Protein AF-C5LV26-F1 (afdb_monomer_lite)

Secondary structure (DSSP, 8-state):
--PPPTT-------SS-TTS--GGGTGGGHHHHHHHHHTT-S-PEEEEEEE-TTS-EEEEEEEETTEE--EEEEETTEEEEEE---SSSS---HHHHHHHHHHHHS-SSEEEE--EEHHHHHHHHHTT--SSS-TTT-----

Organism: Perkinsus marinus (strain ATCC 50983 / TXsc) (NCBI:txid423536)

Structure (mmCIF, N/CA/C/O backbone):
data_AF-C5LV26-F1
#
_entry.id   AF-C5LV26-F1
#
loop_
_atom_site.group_PDB
_atom_site.id
_atom_site.type_symbol
_atom_site.label_atom_id
_atom_site.label_alt_id
_atom_site.label_comp_id
_atom_site.label_asym_id
_atom_site.label_entity_id
_atom_site.label_seq_id
_atom_site.pdbx_PDB_ins_code
_atom_site.Cartn_x
_atom_site.Cartn_y
_atom_site.Cartn_z
_atom_site.occupancy
_atom_site.B_iso_or_equiv
_atom_site.auth_seq_id
_atom_site.auth_comp_id
_atom_site.auth_asym_id
_atom_site.auth_atom_id
_atom_site.pdbx_PDB_model_num
ATOM 1 N N . MET A 1 1 ? -2.197 -12.966 -6.896 1.00 36.53 1 MET A N 1
ATOM 2 C CA . MET A 1 1 ? -1.087 -12.077 -6.515 1.00 36.53 1 MET A CA 1
ATOM 3 C C . MET A 1 1 ? 0.200 -12.881 -6.606 1.00 36.53 1 MET A C 1
ATOM 5 O O . MET A 1 1 ? 0.275 -13.906 -5.943 1.00 36.53 1 MET A O 1
ATOM 9 N N . ARG A 1 2 ? 1.146 -12.512 -7.477 1.00 37.19 2 ARG A N 1
ATOM 10 C CA . ARG A 1 2 ? 2.480 -13.129 -7.493 1.00 37.19 2 ARG A CA 1
ATOM 11 C C . ARG A 1 2 ? 3.468 -12.104 -6.950 1.00 37.19 2 ARG A C 1
ATOM 13 O O . ARG A 1 2 ? 3.463 -10.964 -7.406 1.00 37.19 2 ARG A O 1
ATOM 20 N N . LEU A 1 3 ? 4.236 -12.504 -5.939 1.00 39.97 3 LEU A N 1
ATOM 21 C CA . LEU A 1 3 ? 5.362 -11.727 -5.424 1.00 39.97 3 LEU A CA 1
ATOM 22 C C . LEU A 1 3 ? 6.401 -11.599 -6.546 1.00 39.97 3 LEU A C 1
ATOM 24 O O . LEU A 1 3 ? 6.476 -12.478 -7.412 1.00 39.97 3 LEU A O 1
ATOM 28 N N . SER A 1 4 ? 7.188 -10.525 -6.557 1.00 37.50 4 SER A N 1
ATOM 29 C CA . SER A 1 4 ? 8.300 -10.392 -7.503 1.00 37.50 4 SER A CA 1
ATOM 30 C C . SER A 1 4 ? 9.159 -11.669 -7.496 1.00 37.50 4 SER A C 1
ATOM 32 O O . S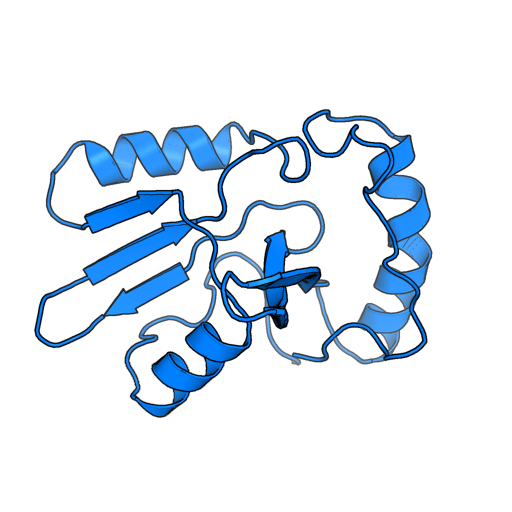ER A 1 4 ? 9.409 -12.212 -6.416 1.00 37.50 4 SER A O 1
ATOM 34 N N . PRO A 1 5 ? 9.588 -12.189 -8.663 1.00 29.70 5 PRO A N 1
ATOM 35 C CA . PRO A 1 5 ? 10.354 -13.428 -8.714 1.00 29.70 5 PRO A CA 1
ATOM 36 C C . PRO A 1 5 ? 11.631 -13.330 -7.859 1.00 29.70 5 PRO A C 1
ATOM 38 O O . PRO A 1 5 ? 12.208 -12.246 -7.780 1.00 29.70 5 PRO A O 1
ATOM 41 N N . PRO A 1 6 ? 12.112 -14.442 -7.266 1.00 33.00 6 PRO A N 1
ATOM 42 C CA . PRO A 1 6 ? 13.250 -14.452 -6.332 1.00 33.00 6 PRO A CA 1
ATOM 43 C C . PRO A 1 6 ? 14.567 -13.938 -6.938 1.00 33.00 6 PRO A C 1
ATOM 45 O O . PRO A 1 6 ? 15.477 -13.564 -6.210 1.00 33.00 6 PRO A O 1
ATOM 48 N N . ASN A 1 7 ? 14.648 -13.872 -8.270 1.00 30.83 7 ASN A N 1
ATOM 49 C CA . ASN A 1 7 ? 15.823 -13.424 -9.021 1.00 30.83 7 ASN A CA 1
ATOM 50 C C . ASN A 1 7 ? 15.636 -12.001 -9.574 1.00 30.83 7 ASN A C 1
ATOM 52 O O . ASN A 1 7 ? 16.472 -11.492 -10.319 1.00 30.83 7 ASN A O 1
ATOM 56 N N . CYS A 1 8 ? 14.505 -11.367 -9.264 1.00 33.97 8 CYS A N 1
ATOM 57 C CA . CYS A 1 8 ? 14.305 -9.954 -9.493 1.00 33.97 8 CYS A CA 1
ATOM 58 C C . CYS A 1 8 ? 15.011 -9.256 -8.337 1.00 33.97 8 CYS A C 1
ATOM 60 O O . CYS A 1 8 ? 14.402 -9.000 -7.301 1.00 33.97 8 CYS A O 1
ATOM 62 N N . ASN A 1 9 ? 16.315 -9.011 -8.500 1.00 30.38 9 ASN A N 1
ATOM 63 C CA . ASN A 1 9 ? 17.018 -8.003 -7.718 1.00 30.38 9 ASN A CA 1
ATOM 64 C C . ASN A 1 9 ? 16.147 -6.756 -7.780 1.00 30.38 9 ASN A C 1
ATOM 66 O O . ASN A 1 9 ? 16.076 -6.147 -8.845 1.00 30.38 9 ASN A O 1
ATOM 70 N N . SER A 1 10 ? 15.399 -6.510 -6.699 1.00 36.75 10 SER A N 1
ATOM 71 C CA . SER A 1 10 ? 14.666 -5.292 -6.374 1.00 36.75 10 SER A CA 1
ATOM 72 C C . SER A 1 10 ? 14.683 -4.305 -7.540 1.00 36.75 10 SER A C 1
ATOM 74 O O . SER A 1 10 ? 15.632 -3.524 -7.642 1.00 36.75 10 SER A O 1
ATOM 76 N N . VAL A 1 11 ? 13.718 -4.397 -8.471 1.00 40.47 11 VAL A N 1
ATOM 77 C CA . VAL A 1 11 ? 13.610 -3.405 -9.552 1.00 40.47 11 VAL A CA 1
ATOM 78 C C . VAL A 1 11 ? 13.239 -2.117 -8.863 1.00 40.47 11 VAL A C 1
ATOM 80 O O . VAL A 1 11 ? 12.094 -1.865 -8.502 1.00 40.47 11 VAL A O 1
ATOM 83 N N . GLY A 1 12 ? 14.287 -1.394 -8.531 1.00 42.56 12 GLY A N 1
ATOM 84 C CA . GL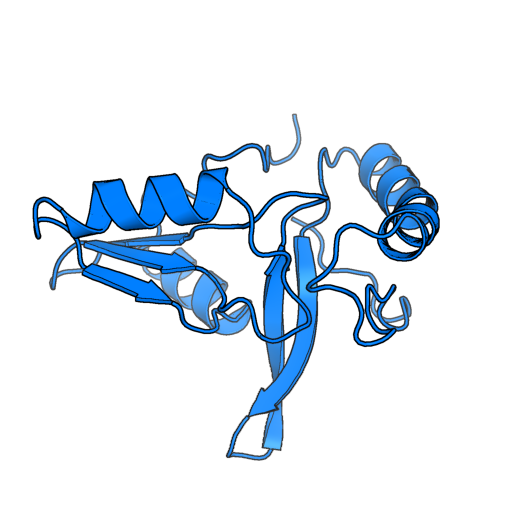Y A 1 12 ? 14.206 -0.327 -7.598 1.00 42.56 12 GLY A CA 1
ATOM 85 C C . GLY A 1 12 ? 13.703 0.910 -8.274 1.00 42.56 12 GLY A C 1
ATOM 86 O O . GLY A 1 12 ? 14.380 1.464 -9.129 1.00 42.56 12 GLY A O 1
ATOM 87 N N . LEU A 1 13 ? 12.664 1.458 -7.669 1.00 44.78 13 LEU A N 1
ATOM 88 C CA . LEU A 1 13 ? 12.647 2.872 -7.308 1.00 44.78 13 LEU A CA 1
ATOM 89 C C . LEU A 1 13 ? 13.851 3.289 -6.401 1.00 44.78 13 LEU A C 1
ATOM 91 O O . LEU A 1 13 ? 13.875 4.396 -5.870 1.00 44.78 13 LEU A O 1
ATOM 95 N N . PHE A 1 14 ? 14.861 2.425 -6.197 1.00 50.97 14 PHE A N 1
ATOM 96 C CA . PHE A 1 14 ? 15.944 2.504 -5.209 1.00 50.97 14 PHE A CA 1
ATOM 97 C C . PHE A 1 14 ? 17.138 3.370 -5.649 1.00 50.97 14 PHE A C 1
ATOM 99 O O . PHE A 1 14 ? 18.287 2.984 -5.458 1.00 50.97 14 PHE A O 1
ATOM 106 N N . SER A 1 15 ? 16.893 4.561 -6.194 1.00 51.50 15 SER A N 1
ATOM 107 C CA . SER A 1 15 ? 17.917 5.622 -6.277 1.00 51.50 15 SER A CA 1
ATOM 108 C C . SER A 1 15 ? 17.757 6.686 -5.183 1.00 51.50 15 SER A C 1
ATOM 110 O O . SER A 1 15 ? 18.232 7.804 -5.338 1.00 51.50 15 SER A O 1
ATOM 112 N N . GLY A 1 16 ? 17.045 6.380 -4.090 1.00 64.56 16 GLY A N 1
ATOM 113 C CA . GLY A 1 16 ? 16.687 7.378 -3.069 1.00 64.56 16 GLY A CA 1
ATOM 114 C C . GLY A 1 16 ? 15.725 8.458 -3.584 1.00 64.56 16 GLY A C 1
ATOM 115 O O . GLY A 1 16 ? 15.444 9.423 -2.886 1.00 64.56 16 GLY A O 1
ATOM 116 N N . SER A 1 17 ? 15.216 8.304 -4.810 1.00 78.50 17 SER A N 1
ATOM 117 C CA . SER A 1 17 ? 14.350 9.269 -5.485 1.00 78.50 17 SER A CA 1
ATOM 118 C C . SER A 1 17 ? 12.891 8.824 -5.574 1.00 78.50 17 SER A C 1
ATOM 120 O O . SER A 1 17 ? 12.123 9.455 -6.297 1.00 78.50 17 SER A O 1
ATOM 122 N N . GLY A 1 18 ? 12.494 7.748 -4.887 1.00 79.44 18 GLY A N 1
ATOM 123 C CA . GLY A 1 18 ? 11.118 7.229 -4.903 1.00 79.44 18 GLY A CA 1
ATOM 124 C C . GLY A 1 18 ? 10.091 8.247 -4.393 1.00 79.44 18 GLY A C 1
ATOM 125 O O . GLY A 1 18 ? 8.991 8.349 -4.928 1.00 79.44 18 GLY A O 1
ATOM 126 N N . GLY A 1 19 ? 10.501 9.100 -3.451 1.00 83.12 19 GLY A N 1
ATOM 127 C CA . GLY A 1 19 ? 9.724 10.229 -2.938 1.00 83.12 19 GLY A CA 1
ATOM 128 C C . GLY A 1 19 ? 9.503 11.367 -3.943 1.00 83.12 19 GLY A C 1
ATOM 129 O O . GLY A 1 19 ? 8.777 12.311 -3.641 1.00 83.12 19 GLY A O 1
ATOM 130 N N . PHE A 1 20 ? 10.080 11.290 -5.147 1.00 85.75 20 PHE A N 1
ATOM 131 C CA . PHE A 1 20 ? 9.959 12.307 -6.190 1.00 85.75 20 PHE A CA 1
ATOM 132 C C . PHE A 1 20 ? 9.401 11.721 -7.487 1.00 85.75 20 PHE A C 1
ATOM 134 O O . PHE A 1 20 ? 9.652 10.574 -7.854 1.00 85.75 20 PHE A O 1
ATOM 141 N N . LYS A 1 21 ? 8.661 12.531 -8.249 1.00 87.44 21 LYS A N 1
ATOM 142 C CA . LYS A 1 21 ? 8.021 12.094 -9.499 1.00 87.44 21 LYS A CA 1
ATOM 143 C C . LYS A 1 21 ? 8.981 12.165 -10.695 1.00 87.44 21 LYS A C 1
ATOM 145 O O . LYS A 1 21 ? 8.748 12.910 -11.642 1.00 87.44 21 LYS A O 1
ATOM 150 N N . LEU A 1 22 ? 10.075 11.405 -10.643 1.00 87.00 22 LEU A N 1
ATOM 151 C CA . LEU A 1 22 ? 11.107 11.392 -11.684 1.00 87.00 22 LEU A CA 1
ATOM 152 C C . LEU A 1 22 ? 10.873 10.279 -12.710 1.00 87.00 22 LEU A C 1
ATOM 154 O O . LEU A 1 22 ? 10.535 9.155 -12.351 1.00 87.00 22 LEU A O 1
ATOM 158 N N . GLY A 1 23 ? 11.114 10.565 -13.994 1.00 85.69 23 GLY A N 1
ATOM 159 C CA . GLY A 1 23 ? 10.976 9.584 -15.082 1.00 85.69 23 GLY A CA 1
ATOM 160 C C . GLY A 1 23 ? 11.827 8.319 -14.889 1.00 85.69 23 GLY A C 1
ATOM 161 O O . GLY A 1 23 ? 11.401 7.223 -15.257 1.00 85.69 23 GLY A O 1
ATOM 162 N N . SER A 1 24 ? 12.986 8.458 -14.237 1.00 87.56 24 SER A N 1
ATOM 163 C CA . SER A 1 24 ? 13.896 7.361 -13.879 1.00 87.56 24 SER A CA 1
ATOM 164 C C . SER A 1 24 ? 13.247 6.295 -12.998 1.00 87.56 24 SER A C 1
ATOM 166 O O . SER A 1 24 ? 13.636 5.136 -13.076 1.00 87.56 24 SER A O 1
ATOM 168 N N . ASN A 1 25 ? 12.233 6.660 -12.213 1.00 86.12 25 ASN A N 1
ATOM 169 C CA . ASN A 1 25 ? 11.506 5.730 -11.355 1.00 86.12 25 ASN A CA 1
ATOM 170 C C . ASN A 1 25 ? 10.535 4.839 -12.148 1.00 86.12 25 ASN A C 1
ATOM 172 O O . ASN A 1 25 ? 10.153 3.776 -11.672 1.00 86.12 25 ASN A O 1
ATOM 176 N N . TYR A 1 26 ? 10.126 5.260 -13.351 1.00 87.81 26 TYR A N 1
ATOM 177 C CA . TYR A 1 26 ? 9.092 4.582 -14.138 1.00 87.81 26 TYR A CA 1
ATOM 178 C C . TYR A 1 26 ? 9.672 3.686 -15.231 1.00 87.81 26 TYR A C 1
ATOM 180 O O . TYR A 1 26 ? 9.172 2.581 -15.436 1.00 87.81 26 TYR A O 1
ATOM 188 N N . ALA A 1 27 ? 10.732 4.114 -15.922 1.00 88.69 27 ALA A N 1
ATOM 189 C CA . ALA A 1 27 ? 11.309 3.341 -17.028 1.00 88.69 27 ALA A CA 1
ATOM 190 C C . ALA A 1 27 ? 11.704 1.893 -16.640 1.00 88.69 27 ALA A C 1
ATOM 192 O O . ALA A 1 27 ? 11.358 0.974 -17.390 1.00 88.69 27 ALA A O 1
ATOM 193 N N . PRO A 1 28 ? 12.313 1.630 -15.462 1.00 87.88 28 PRO A N 1
ATOM 194 C CA . PRO A 1 28 ? 12.643 0.270 -15.026 1.00 87.88 28 PRO A CA 1
ATOM 195 C C . PRO A 1 28 ? 11.415 -0.610 -14.759 1.00 87.88 28 PRO A C 1
ATOM 197 O O . PRO A 1 28 ? 11.507 -1.833 -14.835 1.00 87.88 28 PRO A O 1
ATOM 200 N N . THR A 1 29 ? 10.249 -0.013 -14.486 1.00 86.06 29 THR A N 1
ATOM 201 C CA . THR A 1 29 ? 9.015 -0.746 -14.152 1.00 86.06 29 THR A CA 1
ATOM 202 C C . THR A 1 29 ? 8.336 -1.380 -15.367 1.00 86.06 29 THR A C 1
ATOM 204 O O . THR A 1 29 ? 7.553 -2.319 -15.212 1.00 86.06 29 THR A O 1
ATOM 207 N N . LEU A 1 30 ? 8.665 -0.930 -16.586 1.00 89.00 30 LEU A N 1
ATOM 208 C CA . LEU A 1 30 ? 8.004 -1.367 -17.820 1.00 89.00 30 LEU A CA 1
ATOM 209 C C . LEU A 1 30 ? 8.208 -2.859 -18.108 1.00 89.00 30 LEU A C 1
ATOM 211 O O . LEU A 1 30 ? 7.271 -3.546 -18.518 1.00 89.00 30 LEU A O 1
ATOM 215 N N . MET A 1 31 ? 9.419 -3.378 -17.888 1.00 89.38 31 MET A N 1
ATOM 216 C CA . MET A 1 31 ? 9.714 -4.789 -18.143 1.00 89.38 31 MET A CA 1
ATOM 217 C C . MET A 1 31 ? 9.006 -5.716 -17.136 1.00 89.38 31 MET A C 1
ATOM 219 O O . MET A 1 31 ? 8.304 -6.627 -17.583 1.00 89.38 31 MET A O 1
ATOM 223 N N . PRO A 1 32 ? 9.083 -5.480 -15.809 1.00 85.38 32 PRO A N 1
ATOM 224 C CA . PRO A 1 32 ? 8.248 -6.186 -14.840 1.00 85.38 32 PRO A CA 1
ATOM 225 C C . PRO A 1 32 ? 6.756 -6.107 -15.164 1.00 85.38 32 PRO A C 1
ATOM 227 O O . PRO A 1 32 ? 6.077 -7.131 -15.118 1.00 85.38 32 PRO A O 1
ATOM 230 N N . ALA A 1 33 ? 6.241 -4.924 -15.527 1.00 84.94 33 ALA A N 1
ATOM 231 C CA . ALA A 1 33 ? 4.819 -4.733 -15.822 1.00 84.94 33 ALA A CA 1
ATOM 232 C C . ALA A 1 33 ? 4.382 -5.563 -17.034 1.00 84.94 33 ALA A C 1
ATOM 234 O O . ALA A 1 33 ? 3.341 -6.220 -17.002 1.00 84.94 33 ALA A O 1
ATOM 235 N N . LYS A 1 34 ? 5.218 -5.618 -18.078 1.00 89.12 34 LYS A N 1
ATOM 236 C CA . LYS A 1 34 ? 4.992 -6.474 -19.247 1.00 89.12 34 LYS A CA 1
ATOM 237 C C . LYS A 1 34 ? 4.970 -7.957 -18.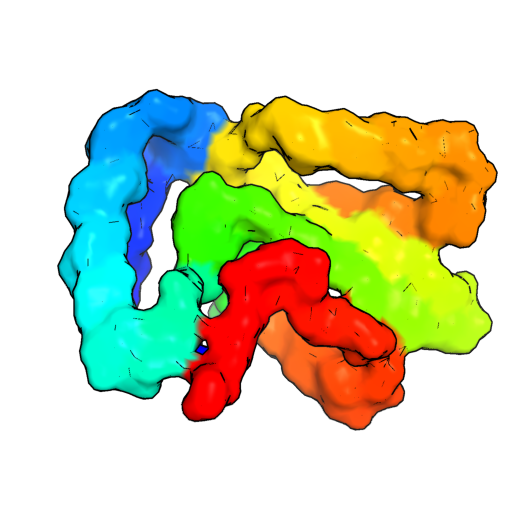874 1.00 89.12 34 LYS A C 1
ATOM 239 O O . LYS A 1 34 ? 4.130 -8.693 -19.386 1.00 89.12 34 LYS A O 1
ATOM 244 N N . THR A 1 35 ? 5.868 -8.407 -17.998 1.00 87.00 35 THR A N 1
ATOM 245 C CA . THR A 1 35 ? 5.874 -9.794 -17.502 1.00 87.00 35 THR A CA 1
ATOM 246 C C . THR A 1 35 ? 4.610 -10.101 -16.703 1.00 87.00 35 THR A C 1
ATOM 248 O O . THR A 1 35 ? 3.944 -11.092 -16.985 1.00 87.00 35 THR A O 1
ATOM 251 N N . ALA A 1 36 ? 4.228 -9.224 -15.771 1.00 82.31 36 ALA A N 1
ATOM 252 C CA . ALA A 1 36 ? 3.011 -9.375 -14.979 1.00 82.31 36 ALA A CA 1
ATOM 253 C C . ALA A 1 36 ? 1.755 -9.436 -15.870 1.00 82.31 36 ALA A C 1
ATOM 255 O O . ALA A 1 36 ? 0.916 -10.319 -15.693 1.00 82.31 36 ALA A O 1
ATOM 256 N N . SER A 1 37 ? 1.678 -8.568 -16.885 1.00 86.06 37 SER A N 1
ATOM 257 C CA . SER A 1 37 ? 0.590 -8.549 -17.869 1.00 86.06 37 SER A CA 1
ATOM 258 C C . SER A 1 37 ? 0.490 -9.854 -18.662 1.00 86.06 37 SER A C 1
ATOM 260 O O . SER A 1 37 ? -0.601 -10.406 -18.791 1.00 86.06 37 SER A O 1
ATOM 262 N N . LYS A 1 38 ? 1.620 -10.409 -19.122 1.00 89.62 38 LYS A N 1
ATOM 263 C CA . LYS A 1 38 ? 1.652 -11.716 -19.805 1.00 89.62 38 LYS A CA 1
ATOM 264 C C . LYS A 1 38 ? 1.150 -12.867 -18.930 1.00 89.62 38 LYS A C 1
ATOM 266 O O . LYS A 1 38 ? 0.630 -13.842 -19.457 1.00 89.62 38 LYS A O 1
ATOM 271 N N . GLU A 1 39 ? 1.297 -12.763 -17.612 1.00 84.69 39 GLU A N 1
ATOM 272 C CA . GLU A 1 39 ? 0.808 -13.759 -16.649 1.00 84.69 39 GLU A CA 1
ATOM 273 C C . GLU A 1 39 ? -0.663 -13.542 -16.229 1.00 84.69 39 GLU A C 1
ATOM 275 O O . GLU A 1 39 ? -1.189 -14.287 -15.392 1.00 84.69 39 GLU A O 1
ATOM 280 N N . GLY A 1 40 ? -1.341 -12.548 -16.815 1.00 84.75 40 GLY A N 1
ATOM 281 C CA . GLY A 1 40 ? -2.739 -12.206 -16.543 1.00 84.75 40 GLY A CA 1
ATOM 282 C C . GLY A 1 40 ? -2.943 -11.281 -15.340 1.00 84.75 40 GLY A C 1
ATOM 283 O O . GLY A 1 40 ? -4.057 -11.182 -14.832 1.00 84.75 40 GLY A O 1
ATOM 284 N N . TYR A 1 41 ? -1.889 -10.624 -14.846 1.00 81.12 41 TYR A N 1
ATOM 285 C CA . TYR A 1 41 ? -1.993 -9.628 -13.777 1.00 81.12 41 TYR A CA 1
ATOM 286 C C . TYR A 1 41 ? -2.129 -8.212 -14.342 1.00 81.12 41 TYR A C 1
ATOM 288 O O . TYR A 1 41 ? -1.526 -7.867 -15.355 1.00 81.12 41 TYR A O 1
ATOM 296 N N . THR A 1 42 ? -2.904 -7.373 -13.658 1.00 83.56 42 THR A N 1
ATOM 297 C CA . THR A 1 42 ? -3.178 -5.992 -14.085 1.00 83.56 42 THR A CA 1
ATOM 298 C C . THR A 1 42 ? -2.152 -4.990 -13.566 1.00 83.56 42 THR A C 1
ATOM 300 O O . THR A 1 42 ? -1.874 -4.005 -14.242 1.00 83.56 42 THR A O 1
ATOM 303 N N . GLN A 1 43 ? -1.596 -5.230 -12.377 1.00 83.69 43 GLN A N 1
ATOM 304 C CA . GLN A 1 43 ? -0.668 -4.341 -11.678 1.00 83.69 43 GLN A CA 1
ATOM 305 C C . GLN A 1 43 ? 0.362 -5.146 -10.878 1.00 83.69 43 GLN A C 1
ATOM 307 O O . GLN A 1 43 ? 0.169 -6.332 -10.596 1.00 83.69 43 GLN A O 1
ATOM 312 N N . ILE A 1 44 ? 1.449 -4.479 -10.496 1.00 85.38 44 ILE A N 1
ATOM 313 C CA . ILE A 1 44 ? 2.503 -5.026 -9.635 1.00 85.38 44 ILE A CA 1
ATOM 314 C C . ILE A 1 44 ? 2.309 -4.492 -8.225 1.00 85.38 44 ILE A C 1
ATOM 316 O O . ILE A 1 44 ? 2.127 -3.292 -8.061 1.00 85.38 44 ILE A O 1
ATOM 320 N N . LEU A 1 45 ? 2.404 -5.356 -7.214 1.00 87.94 45 LEU A N 1
ATOM 321 C CA . LEU A 1 45 ? 2.637 -4.900 -5.848 1.00 87.94 45 LEU A CA 1
ATOM 322 C C . LEU A 1 45 ? 4.143 -4.828 -5.593 1.00 87.94 45 LEU A C 1
ATOM 324 O O . LEU A 1 45 ? 4.836 -5.840 -5.719 1.00 87.94 45 LEU A O 1
ATOM 328 N N . TRP A 1 46 ? 4.634 -3.649 -5.230 1.00 86.38 46 TRP A N 1
ATOM 329 C CA . TRP A 1 46 ? 6.038 -3.429 -4.919 1.00 86.38 46 TRP A CA 1
ATOM 330 C C . TRP A 1 46 ? 6.348 -3.846 -3.485 1.00 86.38 46 TRP A C 1
ATOM 332 O O . TRP A 1 46 ? 5.644 -3.472 -2.543 1.00 86.38 46 TRP A O 1
ATOM 342 N N . LEU A 1 47 ? 7.411 -4.638 -3.346 1.00 89.19 47 LEU A N 1
ATOM 343 C CA . LEU A 1 47 ? 7.885 -5.172 -2.077 1.00 89.19 47 LEU A CA 1
ATOM 344 C C . LEU A 1 47 ? 9.315 -4.716 -1.835 1.00 89.19 47 LEU A C 1
ATOM 346 O O . LEU A 1 47 ? 10.180 -4.857 -2.702 1.00 89.19 47 LEU A O 1
ATOM 350 N N . LEU A 1 48 ? 9.554 -4.208 -0.636 1.00 87.44 48 LEU A N 1
ATOM 351 C CA . LEU A 1 48 ? 10.858 -3.821 -0.146 1.00 87.44 48 LEU A CA 1
ATOM 352 C C . LEU A 1 48 ? 11.302 -4.816 0.937 1.00 87.44 48 LEU A C 1
ATOM 354 O O . LEU A 1 48 ? 10.701 -4.861 2.013 1.00 87.44 48 LEU A O 1
ATOM 358 N N . PRO A 1 49 ? 12.330 -5.635 0.669 1.00 88.44 49 PRO A N 1
ATOM 359 C CA . PRO A 1 49 ? 12.885 -6.526 1.676 1.00 88.44 49 PRO A CA 1
ATOM 360 C C . PRO A 1 49 ? 13.683 -5.716 2.708 1.00 88.44 49 PRO A C 1
ATOM 362 O O . PRO A 1 49 ? 14.695 -5.109 2.364 1.00 88.44 49 PRO A O 1
ATOM 365 N N . LEU A 1 50 ? 13.250 -5.721 3.971 1.00 87.31 50 LEU A N 1
ATOM 366 C CA . LEU A 1 50 ? 13.973 -5.115 5.100 1.00 87.31 50 LEU A CA 1
ATOM 367 C C . LEU A 1 50 ? 14.135 -6.139 6.218 1.00 87.31 50 LEU A C 1
ATOM 369 O O . LEU A 1 50 ? 13.378 -7.103 6.302 1.00 87.31 50 LEU A O 1
ATOM 373 N N . ARG A 1 51 ? 15.136 -5.937 7.076 1.00 86.81 51 ARG A N 1
ATOM 374 C CA . ARG A 1 51 ? 15.261 -6.710 8.313 1.00 86.81 51 ARG A CA 1
ATOM 375 C C . ARG A 1 51 ? 14.519 -6.001 9.440 1.00 86.81 51 ARG A C 1
ATOM 377 O O . ARG A 1 51 ? 14.653 -4.786 9.570 1.00 86.81 51 ARG A O 1
ATOM 384 N N . ASP A 1 52 ? 13.756 -6.754 10.224 1.00 85.44 52 ASP A N 1
ATOM 385 C CA . ASP A 1 52 ? 13.143 -6.257 11.458 1.00 85.44 52 ASP A CA 1
ATOM 386 C C . ASP A 1 52 ? 14.170 -6.136 12.603 1.00 85.44 52 ASP A C 1
ATOM 388 O O . ASP A 1 52 ? 15.368 -6.384 12.418 1.00 85.44 52 ASP A O 1
ATOM 392 N N . GLY A 1 53 ? 13.714 -5.705 13.786 1.00 84.25 53 GLY A N 1
ATOM 393 C CA . GLY A 1 53 ? 14.567 -5.509 14.966 1.00 84.25 53 GLY A CA 1
ATOM 394 C C . GLY A 1 53 ? 15.205 -6.803 15.478 1.00 84.25 53 GLY A C 1
ATOM 395 O O . GLY A 1 53 ? 16.256 -6.769 16.114 1.00 84.25 53 GLY A O 1
ATOM 396 N N . GLU A 1 54 ? 14.610 -7.944 15.142 1.00 88.94 54 GLU A N 1
ATOM 397 C CA . GLU A 1 54 ? 15.085 -9.290 15.445 1.00 88.94 54 GLU A CA 1
ATOM 398 C C . GLU A 1 54 ? 15.984 -9.860 14.331 1.00 88.94 54 GLU A C 1
ATOM 400 O O . GLU A 1 54 ? 16.461 -10.993 14.418 1.00 88.94 54 GLU A O 1
ATOM 405 N N . GLY A 1 55 ? 16.240 -9.083 13.274 1.00 90.12 55 GLY A N 1
ATOM 406 C CA . GLY A 1 55 ? 17.105 -9.449 12.160 1.00 90.12 55 GLY A CA 1
ATOM 407 C C . GLY A 1 55 ? 16.457 -10.377 11.129 1.00 90.12 55 GLY A C 1
ATOM 408 O O . GLY A 1 55 ? 17.159 -10.854 10.233 1.00 90.12 55 GLY A O 1
ATOM 409 N N . GLN A 1 56 ? 15.153 -10.637 11.200 1.00 90.06 56 GLN A N 1
ATOM 410 C CA . GLN A 1 56 ? 14.433 -11.462 10.231 1.00 90.06 56 GLN A CA 1
ATOM 411 C C . GLN A 1 56 ? 14.086 -10.651 8.984 1.00 90.06 56 GLN A C 1
ATOM 413 O O . GLN A 1 56 ? 13.716 -9.484 9.061 1.00 90.06 56 GLN A O 1
ATOM 418 N N . LEU A 1 57 ? 14.195 -11.277 7.809 1.00 91.06 57 LEU A N 1
ATOM 419 C CA . LEU A 1 57 ? 13.811 -10.640 6.552 1.00 91.06 57 LEU A CA 1
ATOM 420 C C . LEU A 1 57 ? 12.282 -10.582 6.442 1.00 91.06 57 LEU A C 1
ATOM 422 O O . LEU A 1 57 ? 11.621 -11.619 6.493 1.00 91.06 57 LEU A O 1
ATOM 426 N N . LYS A 1 58 ? 11.740 -9.379 6.257 1.00 90.19 58 LYS A N 1
ATOM 427 C CA . LYS A 1 58 ? 10.317 -9.099 6.044 1.00 90.19 58 LYS A CA 1
ATOM 428 C C . LYS A 1 58 ? 10.108 -8.409 4.704 1.00 90.19 58 LYS A C 1
ATOM 430 O O . LYS A 1 58 ? 10.964 -7.653 4.241 1.00 90.19 58 LYS A O 1
ATOM 435 N N . HIS A 1 59 ? 8.953 -8.646 4.088 1.00 90.00 59 HIS A N 1
ATOM 436 C CA . HIS A 1 59 ? 8.609 -8.060 2.794 1.00 90.00 59 HIS A CA 1
ATOM 437 C C . HIS A 1 59 ? 7.631 -6.906 2.998 1.00 90.00 59 HIS A C 1
ATOM 439 O O . HIS A 1 59 ? 6.420 -7.111 3.079 1.00 90.00 59 HIS A O 1
ATOM 445 N N . HIS A 1 60 ? 8.161 -5.688 3.092 1.00 90.44 60 HIS A N 1
ATOM 446 C CA . HIS A 1 60 ? 7.371 -4.482 3.310 1.00 90.44 60 HIS A CA 1
ATOM 447 C C . HIS A 1 60 ? 6.674 -4.071 2.023 1.00 90.44 60 HIS A C 1
ATOM 449 O O . HIS A 1 60 ? 7.298 -3.970 0.971 1.00 90.44 60 HIS A O 1
ATOM 455 N N . ILE A 1 61 ? 5.377 -3.822 2.104 1.00 90.50 61 ILE A N 1
ATOM 456 C CA . ILE A 1 61 ? 4.590 -3.376 0.968 1.00 90.50 61 ILE A CA 1
ATOM 457 C C . ILE A 1 61 ? 4.720 -1.858 0.844 1.00 90.50 61 ILE A C 1
ATOM 459 O O . ILE A 1 61 ? 4.567 -1.152 1.837 1.00 90.50 61 ILE A O 1
ATOM 463 N N . THR A 1 62 ? 4.977 -1.353 -0.365 1.00 88.50 62 THR A N 1
ATOM 464 C CA . THR A 1 62 ? 5.177 0.087 -0.602 1.00 88.50 62 THR A CA 1
ATOM 465 C C . THR A 1 62 ? 4.080 0.700 -1.472 1.00 88.50 62 THR A C 1
ATOM 467 O O . THR A 1 62 ? 3.363 1.594 -1.026 1.00 88.50 62 THR A O 1
ATOM 470 N N . GLU A 1 63 ? 3.920 0.218 -2.705 1.00 87.38 63 GLU A N 1
ATOM 471 C CA . GLU A 1 63 ? 3.036 0.799 -3.725 1.00 87.38 63 GLU A CA 1
ATOM 472 C C . GLU A 1 63 ? 2.424 -0.287 -4.627 1.00 87.38 63 GLU A C 1
ATOM 474 O O . GLU A 1 63 ? 2.938 -1.404 -4.724 1.00 87.38 63 GLU A O 1
ATOM 479 N N . VAL A 1 64 ? 1.337 0.046 -5.328 1.00 87.56 64 VAL A N 1
ATOM 480 C CA . VAL A 1 64 ? 0.735 -0.786 -6.383 1.00 87.56 64 VAL A CA 1
ATOM 481 C C . VAL A 1 64 ? 0.930 -0.082 -7.722 1.00 87.56 64 VAL A C 1
ATOM 483 O O . VAL A 1 64 ? 0.297 0.938 -7.989 1.00 87.56 64 VAL A O 1
ATOM 486 N N . GLY A 1 65 ? 1.788 -0.615 -8.588 1.00 86.38 65 GLY A N 1
ATOM 487 C CA . GLY A 1 65 ? 2.086 -0.017 -9.886 1.00 86.38 65 GLY A CA 1
ATOM 488 C C . GLY A 1 65 ? 2.653 1.391 -9.722 1.00 86.38 65 GLY A C 1
ATOM 489 O O . GLY A 1 65 ? 3.779 1.549 -9.268 1.00 86.38 65 GLY A O 1
ATOM 490 N N .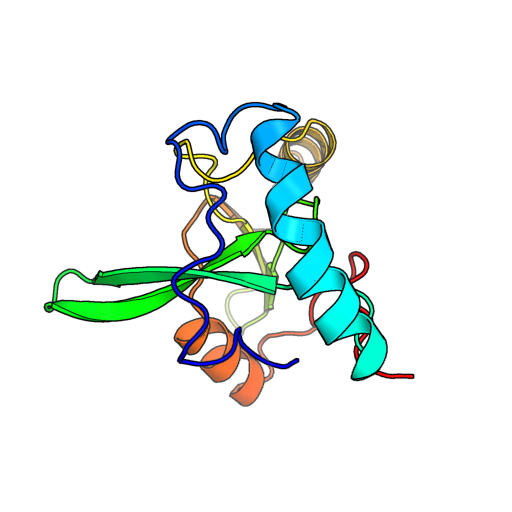 SER A 1 66 ? 1.874 2.410 -10.082 1.00 86.38 66 SER A N 1
ATOM 491 C CA . SER A 1 66 ? 2.217 3.826 -9.883 1.00 86.38 66 SER A CA 1
ATOM 492 C C . SER A 1 66 ? 1.292 4.533 -8.882 1.00 86.38 66 SER A C 1
ATOM 494 O O . SER A 1 66 ? 1.044 5.733 -9.020 1.00 86.38 66 SER A O 1
ATOM 496 N N . MET A 1 67 ? 0.706 3.783 -7.946 1.00 88.62 67 MET A N 1
ATOM 497 C CA . MET A 1 67 ? -0.287 4.254 -6.980 1.00 88.62 67 MET A CA 1
ATOM 498 C C . MET A 1 67 ? 0.145 3.941 -5.547 1.00 88.62 67 MET A C 1
ATOM 500 O O . MET A 1 67 ? 0.706 2.880 -5.266 1.00 88.62 67 MET A O 1
ATOM 504 N N . ASN A 1 68 ? -0.216 4.830 -4.620 1.00 90.19 68 ASN A N 1
ATOM 505 C CA . ASN A 1 68 ? -0.174 4.514 -3.196 1.00 90.19 68 ASN A CA 1
ATOM 506 C C . ASN A 1 68 ? -1.187 3.407 -2.861 1.00 90.19 68 ASN A C 1
ATOM 508 O O . ASN A 1 68 ? -2.190 3.235 -3.558 1.00 90.19 68 ASN A O 1
ATOM 512 N N . VAL A 1 69 ? -0.940 2.680 -1.772 1.00 88.56 69 VAL A N 1
ATOM 513 C CA . VAL A 1 69 ? -1.778 1.561 -1.328 1.00 88.56 69 VAL A CA 1
ATOM 514 C C . VAL A 1 69 ? -2.351 1.828 0.058 1.00 88.56 69 VAL A C 1
ATOM 516 O O . VAL A 1 69 ? -1.655 2.315 0.944 1.00 88.56 69 VAL A O 1
ATOM 519 N N . PHE A 1 70 ? -3.622 1.478 0.237 1.00 92.38 70 PHE A N 1
ATOM 520 C CA . PHE A 1 70 ? -4.301 1.477 1.526 1.00 92.38 70 PHE A CA 1
ATOM 521 C C . PHE A 1 70 ? -4.796 0.065 1.833 1.00 92.38 70 PHE A C 1
ATOM 523 O O . PHE A 1 70 ? -5.289 -0.640 0.948 1.00 92.38 70 PHE A O 1
ATOM 530 N N . PHE A 1 71 ? -4.688 -0.321 3.095 1.00 91.50 71 PHE A N 1
ATOM 531 C CA . PHE A 1 71 ? -5.186 -1.571 3.642 1.00 91.50 71 PHE A CA 1
ATOM 532 C C . PHE A 1 71 ? -6.320 -1.262 4.600 1.00 91.50 71 PHE A C 1
ATOM 534 O O . PHE A 1 71 ? -6.200 -0.351 5.413 1.00 91.50 71 PHE A O 1
ATOM 541 N N . VAL A 1 72 ? -7.401 -2.026 4.502 1.00 92.06 72 VAL A N 1
ATOM 542 C CA . VAL A 1 72 ? -8.502 -1.979 5.460 1.00 92.06 72 VAL A CA 1
ATOM 543 C C . VAL A 1 72 ? -8.432 -3.262 6.268 1.00 92.06 72 VAL A C 1
ATOM 545 O O . VAL A 1 72 ? -8.544 -4.350 5.697 1.00 92.06 72 VAL A O 1
ATOM 548 N N . PHE A 1 73 ? -8.215 -3.117 7.568 1.00 91.50 73 PHE A N 1
ATOM 549 C CA . PHE A 1 73 ? -8.246 -4.199 8.536 1.00 91.50 73 PHE A CA 1
ATOM 550 C C . PHE A 1 73 ? -9.441 -4.010 9.461 1.00 91.50 73 PHE A C 1
ATOM 552 O O . PHE A 1 73 ? -9.681 -2.903 9.936 1.00 91.50 73 PHE A O 1
ATOM 559 N N . GLU A 1 74 ? -10.188 -5.077 9.701 1.00 92.69 74 GLU A N 1
ATOM 560 C CA . GLU A 1 74 ? -11.354 -5.068 10.580 1.00 92.69 74 GLU A CA 1
ATOM 561 C C . GLU A 1 74 ? -11.276 -6.259 11.527 1.00 92.69 74 GLU A C 1
ATOM 563 O O . GLU A 1 74 ? -11.195 -7.404 11.087 1.00 92.69 74 GLU A O 1
ATOM 568 N N . ASP A 1 75 ? -11.266 -5.973 12.823 1.00 90.75 75 ASP A N 1
ATOM 569 C CA . ASP A 1 75 ? -11.270 -6.964 13.895 1.00 90.75 75 ASP A CA 1
ATOM 570 C C . ASP A 1 75 ? -12.286 -6.567 14.984 1.00 90.75 75 ASP A C 1
ATOM 572 O O . ASP A 1 75 ? -13.011 -5.577 14.855 1.00 90.75 75 ASP A O 1
ATOM 576 N N . ASP A 1 76 ? -12.341 -7.324 16.084 1.00 91.19 76 ASP A N 1
ATOM 577 C CA . ASP A 1 76 ? -13.259 -7.063 17.204 1.00 91.19 76 ASP A CA 1
ATOM 578 C C . ASP A 1 76 ? -13.054 -5.683 17.869 1.00 91.19 76 ASP A C 1
ATOM 580 O O . ASP A 1 76 ? -13.894 -5.228 18.647 1.00 91.19 76 ASP A O 1
ATOM 584 N N . ARG A 1 77 ? -11.928 -5.009 17.601 1.00 88.38 77 ARG A N 1
ATOM 585 C CA . ARG A 1 77 ? -11.593 -3.672 18.114 1.00 88.38 77 ARG A CA 1
ATOM 586 C C . ARG A 1 77 ? -12.017 -2.560 17.152 1.00 88.38 77 ARG A C 1
ATOM 588 O O . ARG A 1 77 ? -11.937 -1.391 17.531 1.00 88.38 77 ARG A O 1
ATOM 595 N N . GLY A 1 78 ? -12.466 -2.900 15.944 1.00 89.81 78 GLY A N 1
ATOM 596 C CA . GLY A 1 78 ? -12.970 -1.974 14.934 1.00 89.81 78 GLY A CA 1
ATOM 597 C C . GLY A 1 78 ? -12.147 -1.966 13.646 1.00 89.81 78 GLY A C 1
ATOM 598 O O . GLY A 1 78 ? -11.477 -2.937 13.300 1.00 89.81 78 GLY A O 1
ATOM 599 N N . VAL A 1 79 ? -12.218 -0.847 12.916 1.00 91.06 79 VAL A N 1
ATOM 600 C CA . VAL A 1 79 ? -11.609 -0.694 11.586 1.00 91.06 79 VAL A CA 1
ATOM 601 C C . VAL A 1 79 ? -10.327 0.144 11.652 1.00 91.06 79 VAL A C 1
ATOM 603 O O . VAL A 1 79 ? -10.340 1.297 12.094 1.00 91.06 79 VAL A O 1
ATOM 606 N N . GLU A 1 80 ? -9.227 -0.419 11.152 1.00 92.00 80 GLU A N 1
ATOM 607 C CA . GLU A 1 80 ? -7.954 0.255 10.882 1.00 92.00 80 GLU A CA 1
ATOM 608 C C . GLU A 1 80 ? -7.766 0.432 9.368 1.00 92.00 80 GLU A C 1
ATOM 610 O O . GLU A 1 80 ? -7.855 -0.521 8.596 1.00 92.00 80 GLU A O 1
ATOM 615 N N . ILE A 1 81 ? -7.454 1.655 8.940 1.00 92.56 81 ILE A N 1
ATOM 616 C CA . ILE A 1 81 ? -7.008 1.954 7.581 1.00 92.56 81 ILE A CA 1
ATOM 617 C C . ILE A 1 81 ? -5.520 2.295 7.629 1.00 92.56 81 ILE A C 1
ATOM 619 O O . ILE A 1 81 ? -5.126 3.360 8.110 1.00 92.56 81 ILE A O 1
ATOM 623 N N . ALA A 1 82 ? -4.694 1.387 7.114 1.00 93.31 82 ALA A N 1
ATOM 624 C CA . ALA A 1 82 ? -3.244 1.519 7.108 1.00 93.31 82 ALA A CA 1
ATOM 625 C C . ALA A 1 82 ? -2.704 1.879 5.717 1.00 93.31 82 ALA A C 1
ATOM 627 O O . ALA A 1 82 ? -3.169 1.362 4.705 1.00 93.31 82 ALA A O 1
ATOM 628 N N . THR A 1 83 ? -1.683 2.730 5.653 1.00 92.56 83 THR A N 1
ATOM 629 C CA . THR A 1 83 ? -0.896 2.995 4.435 1.00 92.56 83 THR A CA 1
ATOM 630 C C . THR A 1 83 ? 0.586 3.072 4.798 1.00 92.56 83 THR A C 1
ATOM 632 O O . THR A 1 83 ? 0.913 3.636 5.844 1.00 92.56 83 THR A O 1
ATOM 635 N N . PRO A 1 84 ? 1.500 2.603 3.929 1.00 91.50 84 PRO A N 1
ATOM 636 C CA . PRO A 1 84 ? 2.932 2.807 4.122 1.00 91.50 84 PRO A CA 1
ATOM 637 C C . PRO A 1 84 ? 3.289 4.302 4.237 1.00 91.50 84 PRO A C 1
ATOM 639 O O . PRO A 1 84 ? 2.639 5.138 3.587 1.00 91.50 84 PRO A O 1
ATOM 642 N N . PRO A 1 85 ? 4.293 4.665 5.056 1.00 90.12 85 PRO A N 1
ATOM 643 C CA . PRO A 1 85 ? 4.765 6.040 5.191 1.00 90.12 85 PRO A CA 1
ATOM 644 C C . PRO A 1 85 ? 5.603 6.472 3.974 1.00 90.12 85 PRO A C 1
ATOM 646 O O . PRO A 1 85 ? 6.251 5.658 3.320 1.00 90.12 85 PRO A O 1
ATOM 649 N N . THR A 1 86 ? 5.652 7.774 3.688 1.00 83.88 86 THR A N 1
ATOM 650 C CA . THR A 1 86 ? 6.325 8.349 2.502 1.00 83.88 86 THR A CA 1
ATOM 651 C C . THR A 1 86 ? 7.840 8.538 2.667 1.00 83.88 86 THR A C 1
ATOM 653 O O . THR A 1 86 ? 8.394 9.519 2.182 1.00 83.88 86 THR A O 1
ATOM 656 N N . LYS A 1 87 ? 8.525 7.636 3.386 1.00 67.06 87 LYS A N 1
ATOM 657 C CA . LYS A 1 87 ? 9.956 7.744 3.750 1.00 67.06 87 LYS A CA 1
ATOM 658 C C . LYS A 1 87 ? 10.878 7.551 2.532 1.00 67.06 87 LYS A C 1
ATOM 660 O O . LYS A 1 87 ? 11.413 6.462 2.356 1.00 67.06 87 LYS A O 1
ATOM 665 N N . ASP A 1 88 ? 10.994 8.554 1.661 1.00 72.06 88 ASP A N 1
ATOM 666 C CA . ASP A 1 88 ? 11.866 8.646 0.464 1.00 72.06 88 ASP A CA 1
ATOM 667 C C . ASP A 1 88 ? 11.682 7.577 -0.632 1.00 72.06 88 ASP A C 1
ATOM 669 O O . ASP A 1 88 ? 12.197 7.713 -1.744 1.00 72.06 88 ASP A O 1
ATOM 673 N N . ILE A 1 89 ? 10.933 6.516 -0.345 1.00 79.25 89 ILE A N 1
ATOM 674 C CA . ILE A 1 89 ? 10.713 5.362 -1.220 1.00 79.25 89 ILE A CA 1
ATOM 675 C C . ILE A 1 89 ? 9.310 5.404 -1.829 1.00 79.25 89 ILE A C 1
ATOM 677 O O . ILE A 1 89 ? 9.141 5.039 -2.987 1.00 79.25 89 ILE A O 1
ATOM 681 N N . VAL A 1 90 ? 8.319 5.866 -1.062 1.00 83.75 90 VAL A N 1
ATOM 682 C CA . VAL A 1 90 ? 6.915 5.969 -1.484 1.00 83.75 90 VAL A CA 1
ATOM 683 C C . VAL A 1 90 ? 6.610 7.410 -1.872 1.00 83.75 90 VAL A C 1
ATOM 685 O O . VAL A 1 90 ? 6.894 8.334 -1.105 1.00 83.75 90 VAL A O 1
ATOM 688 N N . LEU A 1 91 ? 5.992 7.605 -3.037 1.00 86.75 91 LEU A N 1
ATOM 689 C CA . LEU A 1 91 ? 5.674 8.935 -3.539 1.00 86.75 91 LEU A CA 1
ATOM 690 C C . LEU A 1 91 ? 4.581 9.592 -2.668 1.00 86.75 91 LEU A C 1
ATOM 692 O O . LEU A 1 91 ? 3.531 8.976 -2.453 1.00 86.75 91 LEU A O 1
ATOM 696 N N . PRO A 1 92 ? 4.748 10.847 -2.207 1.00 88.06 92 PRO A N 1
ATOM 697 C CA . PRO A 1 92 ? 3.705 11.576 -1.488 1.00 88.06 92 PRO A CA 1
ATOM 698 C C . PRO A 1 92 ? 2.588 12.018 -2.450 1.00 88.06 92 PRO A C 1
ATOM 700 O O . PRO A 1 92 ? 2.569 13.137 -2.962 1.00 88.06 92 PRO A O 1
ATOM 703 N N . GLY A 1 93 ? 1.657 11.109 -2.745 1.00 88.75 93 GLY A N 1
ATOM 704 C CA . GLY A 1 93 ? 0.550 11.357 -3.666 1.00 88.75 93 GLY A CA 1
ATOM 705 C C . GLY A 1 93 ? -0.520 12.295 -3.097 1.00 88.75 93 GLY A C 1
ATOM 706 O O . GLY A 1 93 ? -0.958 12.147 -1.958 1.00 88.75 93 GLY A O 1
ATOM 707 N N . ILE A 1 94 ? -1.026 13.210 -3.930 1.00 92.38 94 ILE A N 1
ATOM 708 C CA . ILE A 1 94 ? -2.106 14.147 -3.556 1.00 92.38 94 ILE A CA 1
ATOM 709 C C . ILE A 1 94 ? -3.395 13.396 -3.190 1.00 92.38 94 ILE A C 1
ATOM 711 O O . ILE A 1 94 ? -4.074 13.748 -2.226 1.00 92.38 94 ILE A O 1
ATOM 715 N N . THR A 1 95 ? -3.730 12.331 -3.926 1.00 90.31 95 THR A N 1
ATOM 716 C CA . THR A 1 95 ? -4.899 11.492 -3.622 1.00 90.31 95 THR A CA 1
ATOM 717 C C . THR A 1 95 ? -4.758 10.812 -2.265 1.00 90.31 95 THR A C 1
ATOM 719 O O . THR A 1 95 ? -5.715 10.794 -1.500 1.00 90.31 95 THR A O 1
ATOM 722 N N . ARG A 1 96 ? -3.563 10.307 -1.933 1.00 91.75 96 ARG A N 1
ATOM 723 C CA . ARG A 1 96 ? -3.270 9.716 -0.622 1.00 91.75 96 ARG A CA 1
ATOM 724 C C . ARG A 1 96 ? -3.483 10.733 0.496 1.00 91.75 96 ARG A C 1
ATOM 726 O O . ARG A 1 96 ? -4.208 10.437 1.437 1.00 91.75 96 ARG A O 1
ATOM 733 N N . ASP A 1 97 ? -2.895 11.922 0.372 1.00 92.50 97 ASP A N 1
ATOM 734 C CA . ASP A 1 97 ? -3.055 13.011 1.346 1.00 92.50 97 ASP A CA 1
ATOM 735 C C . ASP A 1 97 ? -4.530 13.414 1.521 1.00 92.50 97 ASP A C 1
ATOM 737 O O . ASP A 1 97 ? -5.027 13.529 2.640 1.00 92.50 97 ASP A O 1
ATOM 741 N N . SER A 1 98 ? -5.268 13.532 0.415 1.00 93.12 98 SER A N 1
ATOM 742 C CA . SER A 1 98 ? -6.701 13.848 0.440 1.00 93.12 98 SER A CA 1
ATOM 743 C C . SER A 1 98 ? -7.513 12.768 1.163 1.00 93.12 98 SER A C 1
ATOM 745 O O . SER A 1 98 ? -8.362 13.086 1.991 1.00 93.12 98 SER A O 1
ATOM 747 N N . VAL A 1 99 ? -7.230 11.489 0.892 1.00 91.44 99 VAL A N 1
ATOM 748 C CA . VAL A 1 99 ? -7.881 10.348 1.556 1.00 91.44 99 VAL A CA 1
ATOM 749 C C . VAL A 1 99 ? -7.576 10.340 3.054 1.00 91.44 99 VAL A C 1
ATOM 751 O O . VAL A 1 99 ? -8.501 10.207 3.850 1.00 91.44 99 VAL A O 1
ATOM 754 N N . LEU A 1 100 ? -6.317 10.544 3.455 1.00 91.06 100 LEU A N 1
ATOM 755 C CA . LEU A 1 100 ? -5.928 10.607 4.868 1.00 91.06 100 LEU A CA 1
ATOM 756 C C . LEU A 1 100 ? -6.648 11.736 5.613 1.00 91.06 100 LEU A C 1
ATOM 758 O O . LEU A 1 100 ? -7.147 11.517 6.714 1.00 91.06 100 LEU A O 1
ATOM 762 N N . LYS A 1 101 ? -6.764 12.918 4.998 1.00 91.88 101 LYS A N 1
ATOM 763 C CA . LYS A 1 101 ? -7.496 14.056 5.573 1.00 91.88 101 LYS A CA 1
ATOM 764 C C . LYS A 1 101 ? -8.981 13.762 5.745 1.00 91.88 101 LYS A C 1
ATOM 766 O O . LYS A 1 101 ? -9.538 14.081 6.788 1.00 91.88 101 LYS A O 1
ATOM 771 N N . ILE A 1 102 ? -9.616 13.148 4.746 1.00 90.81 102 ILE A N 1
ATOM 772 C CA . ILE A 1 102 ? -11.041 12.798 4.808 1.00 90.81 102 ILE A CA 1
ATOM 773 C C . ILE A 1 102 ? -11.291 11.753 5.900 1.00 90.81 102 ILE A C 1
ATOM 775 O O . ILE A 1 102 ? -12.175 11.941 6.730 1.00 90.81 102 ILE A O 1
ATOM 779 N N . LEU A 1 103 ? -10.499 10.678 5.926 1.00 89.50 103 LEU A N 1
ATOM 780 C CA . LEU A 1 103 ? -10.660 9.592 6.896 1.00 89.50 103 LEU A CA 1
ATOM 781 C C . LEU A 1 103 ? -10.306 10.021 8.326 1.00 89.50 103 LEU A C 1
ATOM 783 O O . LEU A 1 103 ? -10.897 9.529 9.280 1.00 89.50 103 LEU A O 1
ATOM 787 N N . GLY A 1 104 ? -9.355 10.944 8.484 1.00 87.94 104 GLY A N 1
ATOM 788 C CA . GLY A 1 104 ? -8.979 11.491 9.786 1.00 87.94 104 GLY A CA 1
ATOM 789 C C . GLY A 1 104 ? -9.956 12.534 10.337 1.00 87.94 104 GLY A C 1
ATOM 790 O O . GLY A 1 104 ? -9.901 12.832 11.527 1.00 87.94 104 GLY A O 1
ATOM 791 N N . ALA A 1 105 ? -10.845 13.095 9.509 1.00 87.94 105 ALA A N 1
ATOM 792 C CA . ALA A 1 105 ? -11.707 14.207 9.908 1.00 87.94 105 ALA A CA 1
ATOM 793 C C . ALA A 1 105 ? -12.888 13.798 10.801 1.00 87.94 105 ALA A C 1
ATOM 795 O O . ALA A 1 105 ? -13.309 14.593 11.638 1.00 87.94 105 ALA A O 1
ATOM 796 N N . ASP A 1 106 ? -13.446 12.597 10.623 1.00 80.88 106 ASP A N 1
ATOM 797 C CA . ASP A 1 106 ? -14.652 12.172 11.347 1.00 80.88 106 ASP A CA 1
ATOM 798 C C . ASP A 1 106 ? -14.380 11.249 12.545 1.00 80.88 106 ASP A C 1
ATOM 800 O O . ASP A 1 106 ? -15.299 10.966 13.315 1.00 80.88 106 ASP A O 1
ATOM 804 N N . GLY A 1 107 ? -13.130 10.797 12.715 1.00 78.25 107 GLY A N 1
ATOM 805 C CA . GLY A 1 107 ? -12.688 9.964 13.835 1.00 78.25 107 GLY A CA 1
ATOM 806 C C . GLY A 1 107 ? -13.349 8.584 13.912 1.00 78.25 107 GLY A C 1
ATOM 807 O O . GLY A 1 107 ? -13.204 7.907 14.928 1.00 78.25 107 GLY A O 1
ATOM 808 N N . LYS A 1 108 ? -14.083 8.153 12.875 1.00 82.31 108 LYS A N 1
ATOM 809 C CA . LYS A 1 108 ? -14.822 6.879 12.896 1.00 82.31 108 LYS A CA 1
ATOM 810 C C . LYS A 1 108 ? -13.937 5.666 12.647 1.00 82.31 108 LYS A C 1
ATOM 812 O O . LYS A 1 108 ? -14.318 4.551 12.991 1.00 82.31 108 LYS A O 1
AT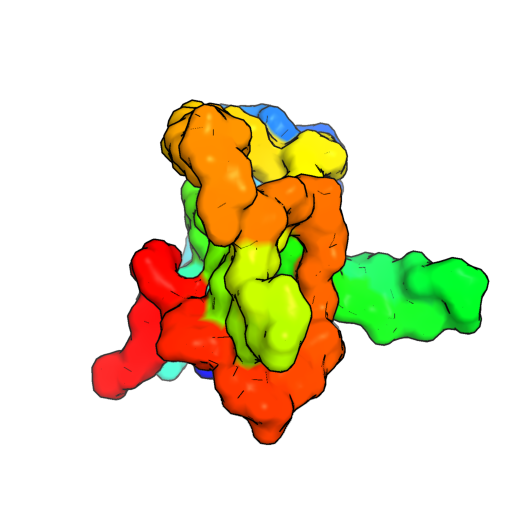OM 817 N N . VAL A 1 109 ? -12.784 5.878 12.024 1.00 87.25 109 VAL A N 1
ATOM 818 C CA . VAL A 1 109 ? -11.827 4.831 11.669 1.00 87.25 109 VAL A CA 1
ATOM 819 C C . VAL A 1 109 ? -10.444 5.199 12.178 1.00 87.25 109 VAL A C 1
ATOM 821 O O . VAL A 1 109 ? -10.052 6.367 12.190 1.00 87.25 109 VAL A O 1
ATOM 824 N N . ARG A 1 110 ? -9.673 4.191 12.586 1.00 92.00 110 ARG A N 1
ATOM 825 C CA . ARG A 1 110 ? -8.279 4.398 12.967 1.00 92.00 110 ARG A CA 1
ATOM 826 C C . ARG A 1 110 ? -7.436 4.504 11.703 1.00 92.00 110 ARG A C 1
ATOM 828 O O . ARG A 1 110 ? -7.255 3.515 11.005 1.00 92.00 110 ARG A O 1
ATOM 835 N N . VAL A 1 111 ? -6.885 5.679 11.428 1.00 92.88 111 VAL A N 1
ATOM 836 C CA . VAL A 1 111 ? -5.962 5.885 10.304 1.00 92.88 111 VAL A CA 1
ATOM 837 C C . VAL A 1 111 ? -4.522 5.758 10.796 1.00 92.88 111 VAL A C 1
ATOM 839 O O . VAL A 1 111 ? -4.142 6.415 11.765 1.00 92.88 111 VAL A O 1
ATOM 842 N N . SER A 1 112 ? -3.713 4.917 10.149 1.00 93.19 112 SER A N 1
ATOM 843 C CA . SER A 1 112 ? -2.312 4.700 10.529 1.00 93.19 112 SER A CA 1
ATOM 844 C C . SER A 1 112 ? -1.365 4.761 9.332 1.00 93.19 112 SER A C 1
ATOM 846 O O . SER A 1 112 ? -1.445 3.942 8.414 1.00 93.19 112 SER A O 1
ATOM 848 N N . GLU A 1 113 ? -0.405 5.678 9.376 1.00 93.88 113 GLU A N 1
ATOM 849 C CA . GLU A 1 113 ? 0.734 5.684 8.457 1.00 93.88 113 GLU A CA 1
ATOM 850 C C . GLU A 1 113 ? 1.841 4.787 9.029 1.00 93.88 113 GLU A C 1
ATOM 852 O O . GLU A 1 113 ? 2.653 5.224 9.844 1.00 93.88 113 GLU A O 1
ATOM 857 N N . ARG A 1 114 ? 1.838 3.504 8.652 1.00 94.31 114 ARG A N 1
ATOM 858 C CA . ARG A 1 114 ? 2.772 2.491 9.163 1.00 94.31 114 ARG A CA 1
ATOM 859 C C . ARG A 1 114 ? 3.148 1.484 8.091 1.00 94.31 114 ARG A C 1
ATOM 861 O O . ARG A 1 114 ? 2.408 1.271 7.133 1.00 94.31 114 ARG A O 1
ATOM 868 N N . ASP A 1 115 ? 4.288 0.840 8.288 1.00 91.88 115 ASP A N 1
ATOM 869 C CA . ASP A 1 115 ? 4.696 -0.266 7.435 1.00 91.88 115 ASP A CA 1
ATOM 870 C C . ASP A 1 115 ? 3.706 -1.435 7.570 1.00 91.88 115 ASP A C 1
ATOM 872 O O . ASP A 1 115 ? 3.246 -1.764 8.668 1.00 91.88 115 ASP A O 1
ATOM 876 N N . VAL A 1 116 ? 3.378 -2.051 6.433 1.00 91.62 116 VAL A N 1
ATOM 877 C CA . VAL A 1 116 ? 2.558 -3.265 6.342 1.00 91.62 116 VAL A CA 1
ATOM 878 C C . VAL A 1 116 ? 3.370 -4.298 5.583 1.00 91.62 116 VAL A C 1
ATOM 880 O O . VAL A 1 116 ? 3.883 -4.019 4.499 1.00 91.62 116 VAL A O 1
ATOM 883 N N . THR A 1 117 ? 3.516 -5.486 6.157 1.00 92.62 117 THR A N 1
ATOM 884 C CA . THR A 1 117 ? 4.302 -6.569 5.555 1.00 92.62 117 THR A CA 1
ATOM 885 C C . THR A 1 117 ? 3.399 -7.582 4.858 1.00 92.62 117 THR A C 1
ATOM 887 O O . THR A 1 117 ? 2.219 -7.719 5.193 1.00 92.62 117 THR A O 1
ATOM 890 N N . MET A 1 118 ? 3.944 -8.321 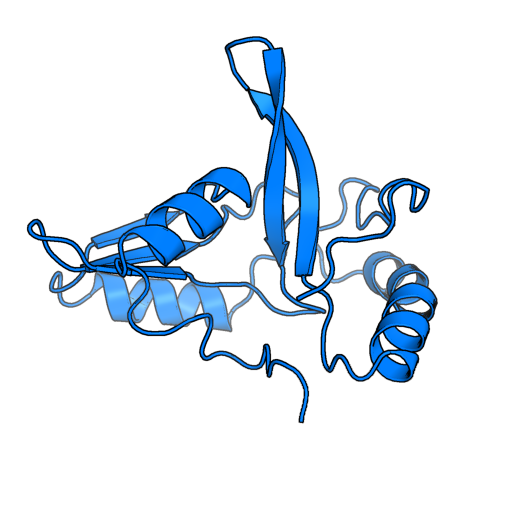3.891 1.00 88.94 118 MET A N 1
ATOM 891 C CA . MET A 1 118 ? 3.226 -9.445 3.281 1.00 88.94 118 MET A CA 1
ATOM 892 C C . MET A 1 118 ? 2.848 -10.497 4.318 1.00 88.94 118 MET A C 1
ATOM 894 O O . MET A 1 118 ? 1.776 -11.090 4.230 1.00 88.94 118 MET A O 1
ATOM 898 N N . GLU A 1 119 ? 3.718 -10.722 5.297 1.00 91.62 119 GLU A N 1
ATOM 899 C CA . GLU A 1 119 ? 3.503 -11.654 6.392 1.00 91.62 119 GLU A CA 1
ATOM 900 C C . GLU A 1 119 ? 2.272 -11.255 7.225 1.00 91.62 119 GLU A C 1
ATOM 902 O O . GLU A 1 119 ? 1.377 -12.083 7.407 1.00 91.62 119 GLU A O 1
ATOM 907 N N . GLU A 1 120 ? 2.178 -9.984 7.640 1.00 92.56 120 GLU A N 1
ATOM 908 C CA . GLU A 1 120 ? 1.005 -9.450 8.351 1.00 92.56 120 GLU A CA 1
ATOM 909 C C . GLU A 1 120 ? -0.262 -9.564 7.494 1.00 92.56 120 GLU A C 1
ATOM 911 O O . GLU A 1 120 ? -1.290 -10.060 7.957 1.00 92.56 120 GLU A O 1
ATOM 916 N N . LEU A 1 121 ? -0.193 -9.143 6.227 1.00 91.06 121 LEU A N 1
ATOM 917 C CA . LEU A 1 121 ? -1.347 -9.160 5.329 1.00 91.06 121 LEU A CA 1
ATOM 918 C C . LEU A 1 121 ? -1.905 -10.581 5.153 1.00 91.06 121 LEU A C 1
ATOM 920 O O . LEU A 1 121 ? -3.118 -10.782 5.190 1.00 91.06 121 LEU A O 1
ATOM 924 N N . LEU A 1 122 ? -1.030 -11.578 4.988 1.00 89.31 122 LEU A N 1
ATOM 925 C CA . LEU A 1 122 ? -1.420 -12.985 4.857 1.00 89.31 122 LEU A CA 1
ATOM 926 C C . LEU A 1 122 ? -1.957 -13.572 6.166 1.00 89.31 122 LEU A C 1
ATOM 928 O O . LEU A 1 122 ? -2.829 -14.443 6.140 1.00 89.31 122 LEU A O 1
ATOM 932 N N . GLU A 1 123 ? -1.436 -13.150 7.315 1.00 92.50 123 GLU A N 1
ATOM 933 C CA . GLU A 1 123 ? -1.968 -13.531 8.623 1.00 92.50 123 GLU A CA 1
ATOM 934 C C . GLU A 1 123 ? -3.386 -12.989 8.825 1.00 92.50 123 GLU A C 1
ATOM 936 O O . GLU A 1 123 ? -4.307 -13.774 9.061 1.00 92.50 123 GLU A O 1
ATOM 941 N N . ARG A 1 124 ? -3.588 -11.683 8.635 1.00 90.81 124 ARG A N 1
ATOM 942 C CA . ARG A 1 124 ? -4.901 -11.040 8.778 1.00 90.81 124 ARG A CA 1
ATOM 943 C C . ARG A 1 124 ? -5.916 -11.551 7.760 1.00 90.81 124 ARG A C 1
ATOM 945 O O . ARG A 1 124 ? -7.070 -11.796 8.105 1.00 90.81 124 ARG A O 1
ATOM 952 N N . TYR A 1 125 ? -5.484 -11.821 6.527 1.00 89.19 125 TYR A N 1
ATOM 953 C CA . TYR A 1 125 ? -6.336 -12.456 5.518 1.00 89.19 125 TYR A CA 1
ATOM 954 C C . TYR A 1 125 ? -6.835 -13.835 5.977 1.00 89.19 125 TYR A C 1
ATOM 956 O O . TYR A 1 125 ? -8.023 -14.134 5.861 1.00 89.19 125 TYR A O 1
ATOM 964 N N . ARG A 1 126 ? -5.957 -14.666 6.559 1.00 89.75 126 ARG A N 1
ATOM 965 C CA . ARG A 1 126 ? -6.345 -15.978 7.112 1.00 89.75 126 ARG A CA 1
ATOM 966 C C . ARG A 1 126 ? -7.328 -15.857 8.278 1.00 89.75 126 ARG A C 1
ATOM 968 O O . ARG A 1 126 ? -8.184 -16.725 8.422 1.00 89.75 126 ARG A O 1
ATOM 975 N N . ARG A 1 127 ? -7.235 -14.784 9.067 1.00 91.56 127 ARG A N 1
ATOM 976 C CA . ARG A 1 127 ? -8.173 -14.464 10.156 1.00 91.56 127 ARG A CA 1
ATOM 977 C C . ARG A 1 127 ? -9.488 -13.834 9.693 1.00 91.56 127 ARG A C 1
ATOM 979 O O . ARG A 1 127 ? -10.369 -13.637 10.516 1.00 91.56 127 ARG A O 1
ATOM 986 N N . ARG A 1 128 ? -9.654 -13.579 8.388 1.00 89.56 128 ARG A N 1
ATOM 987 C CA . ARG A 1 128 ? -10.798 -12.852 7.804 1.00 89.56 128 ARG A CA 1
ATOM 988 C C . ARG A 1 128 ? -10.916 -11.401 8.281 1.00 89.56 128 ARG A C 1
ATOM 990 O O . ARG A 1 128 ? -11.976 -10.807 8.149 1.00 89.56 128 ARG A O 1
ATOM 997 N N . GLU A 1 129 ? -9.809 -10.814 8.723 1.00 90.62 129 GLU A N 1
ATOM 998 C CA . GLU A 1 129 ? -9.730 -9.410 9.148 1.00 90.62 129 GLU A CA 1
ATOM 999 C C . GLU A 1 129 ? -9.487 -8.449 7.970 1.00 90.62 129 GLU A C 1
ATOM 1001 O O . GLU A 1 129 ? -9.134 -7.292 8.161 1.00 90.62 129 GLU A O 1
ATOM 1006 N N . VAL A 1 130 ? -9.605 -8.923 6.726 1.00 84.75 130 VAL A N 1
ATOM 1007 C CA . VAL A 1 130 ? -9.401 -8.119 5.511 1.00 84.75 130 VAL A CA 1
ATOM 1008 C C . VAL A 1 130 ? -10.722 -8.091 4.734 1.00 84.75 130 VAL A C 1
ATOM 1010 O O . VAL A 1 130 ? -10.894 -8.876 3.796 1.00 84.75 130 VAL A O 1
ATOM 1013 N N . PRO A 1 131 ? -11.680 -7.233 5.132 1.00 72.44 131 PRO A N 1
ATOM 1014 C CA . PRO A 1 131 ? -13.048 -7.230 4.599 1.00 72.44 131 PRO A CA 1
ATOM 1015 C C . PRO A 1 131 ? -13.107 -6.843 3.117 1.00 72.44 131 PRO A C 1
ATOM 1017 O O . PRO A 1 131 ? -13.961 -7.311 2.365 1.00 72.44 131 PRO A O 1
ATOM 1020 N N . ALA A 1 132 ? -12.160 -6.020 2.668 1.00 61.34 132 ALA A N 1
ATOM 1021 C CA . ALA A 1 132 ? -11.989 -5.656 1.273 1.00 61.34 132 ALA A CA 1
ATOM 1022 C C . ALA A 1 132 ? -10.509 -5.784 0.919 1.00 61.34 132 ALA A C 1
ATOM 1024 O O . ALA A 1 132 ? -9.704 -4.899 1.207 1.00 61.34 132 ALA A O 1
ATOM 1025 N N . LEU A 1 133 ? -10.129 -6.895 0.288 1.00 50.66 133 LEU A N 1
ATOM 1026 C CA . LEU A 1 133 ? -8.793 -7.039 -0.279 1.00 50.66 133 LEU A CA 1
ATOM 1027 C C . LEU A 1 133 ? -8.604 -5.959 -1.366 1.00 50.66 133 LEU A C 1
ATOM 1029 O O . LEU A 1 133 ? -9.150 -6.077 -2.459 1.00 50.66 133 LEU A O 1
ATOM 1033 N N . VAL A 1 134 ? -7.878 -4.889 -1.023 1.00 48.75 134 VAL A N 1
ATOM 1034 C CA . VAL A 1 134 ? -7.334 -3.836 -1.905 1.00 48.75 134 VAL A CA 1
ATOM 1035 C C . VAL A 1 134 ? -8.307 -3.388 -3.006 1.00 48.75 134 VAL A C 1
ATOM 1037 O O . VAL A 1 134 ? -8.115 -3.652 -4.194 1.00 48.75 134 VAL A O 1
ATOM 1040 N N . ARG A 1 135 ? -9.362 -2.656 -2.634 1.00 33.03 135 ARG A N 1
ATOM 1041 C CA . ARG A 1 135 ? -10.296 -2.063 -3.606 1.00 33.03 135 ARG A CA 1
ATOM 1042 C C . ARG A 1 135 ? -9.889 -0.651 -4.042 1.00 33.03 135 ARG A C 1
ATOM 1044 O O . ARG A 1 135 ? -10.705 0.260 -4.057 1.00 33.03 135 ARG A O 1
ATOM 1051 N N . LEU A 1 136 ? -8.632 -0.509 -4.466 1.00 33.00 136 LEU A N 1
ATOM 1052 C CA . LEU A 1 136 ? -8.210 0.526 -5.413 1.00 33.00 136 LEU A CA 1
ATOM 1053 C C . LEU A 1 136 ? -7.286 -0.131 -6.462 1.00 33.00 136 LEU A C 1
ATOM 1055 O O . LEU A 1 136 ? -6.084 -0.273 -6.269 1.00 33.00 136 LEU A O 1
ATOM 1059 N N . TYR A 1 137 ? -7.904 -0.621 -7.543 1.00 33.03 137 TYR A N 1
ATOM 1060 C CA . TYR A 1 137 ? -7.288 -1.087 -8.801 1.00 33.03 137 TYR A CA 1
ATOM 1061 C C . TYR A 1 137 ? -6.165 -2.146 -8.746 1.00 33.03 137 TYR A C 1
ATOM 1063 O O . TYR A 1 137 ? -5.325 -2.192 -9.641 1.00 33.03 137 TYR A O 1
ATOM 1071 N N . ALA A 1 138 ? -6.182 -3.073 -7.787 1.00 32.44 138 ALA A N 1
ATOM 1072 C CA . ALA A 1 138 ? -5.402 -4.313 -7.876 1.00 32.44 138 ALA A CA 1
ATOM 1073 C C . ALA A 1 138 ? -6.338 -5.494 -8.171 1.00 32.44 138 ALA A C 1
ATOM 1075 O O . ALA A 1 138 ? -6.542 -6.376 -7.338 1.00 32.44 138 ALA A O 1
ATOM 1076 N N . LEU A 1 139 ? -6.963 -5.485 -9.354 1.00 30.02 139 LEU A N 1
ATOM 1077 C CA . LEU A 1 139 ? -7.812 -6.590 -9.797 1.00 30.02 139 LEU A CA 1
ATOM 1078 C C . LEU A 1 139 ? -6.950 -7.845 -9.984 1.00 30.02 139 LEU A C 1
ATOM 1080 O O . LEU A 1 139 ? -6.137 -7.947 -10.908 1.00 30.02 139 LEU A O 1
ATOM 1084 N N . LEU A 1 140 ? -7.143 -8.777 -9.049 1.00 33.25 140 LEU A N 1
ATOM 1085 C CA . LEU A 1 140 ? -6.840 -10.194 -9.179 1.00 33.25 140 LEU A CA 1
ATOM 1086 C C . LEU A 1 140 ? -7.424 -10.716 -10.499 1.00 33.25 140 LEU A C 1
ATOM 1088 O O . LEU A 1 140 ? -8.476 -10.244 -10.922 1.00 33.25 140 LEU A O 1
ATOM 1092 N N . LYS A 1 141 ? -6.682 -11.638 -11.128 1.00 26.61 141 LYS A N 1
ATOM 1093 C CA . LYS A 1 141 ? -6.945 -12.273 -12.429 1.00 26.61 141 LYS A CA 1
ATOM 1094 C C . LYS A 1 141 ? -8.433 -12.313 -12.805 1.00 26.61 141 LYS A C 1
ATOM 1096 O O . LYS A 1 141 ? -9.237 -12.797 -12.010 1.00 26.61 141 LYS A O 1
ATOM 1101 N N . VAL A 1 142 ? -8.733 -11.840 -14.020 1.00 33.88 142 VAL A N 1
ATOM 1102 C CA . VAL A 1 142 ? -9.985 -12.158 -14.730 1.00 33.88 142 VAL A CA 1
ATOM 1103 C C . VAL A 1 142 ? -10.120 -13.672 -14.853 1.00 33.88 142 VAL A C 1
ATOM 1105 O O . VAL A 1 142 ? -9.070 -14.319 -15.094 1.00 33.88 142 VAL A O 1
#

pLDDT: mean 78.74, std 20.05, range [26.61, 94.31]

Radius of gyration: 15.42 Å; chains: 1; bounding box: 33×30×38 Å

Foldseek 3Di:
DDADPPPPPQLAVPPLQLQDPDPVSQPSVVVVCVVCVVVQWNWHFHWDWDADPVRDTFTWTAAIHLGWFWFWFQDPVGIEIETEASNSRHYPDPVVVVVLCVVVPPPRYHYYHHIDTPVNVVVRVVVVRRVDDTPPPRDDGD

InterPro domains:
  IPR001544 Aminotransferase class IV [PF01063] (24-122)
  IPR005786 Branched-chain amino acid aminotransferase II [PTHR11825] (15-130)
  IPR018300 Aminotransferase, class IV, conserved site [PS00770] (63-96)
  IPR036038 Aminotransferase-like, PLP-dependent enzymes [SSF56752] (15-129)
  IPR043132 Branched-chain-amino-acid aminotransferase-like, C-terminal [G3DSA:3.20.10.10] (13-133)

Sequence (142 aa):
MRLSPPNCNSVGLFSGSGGFKLGSNYAPTLMPAKTASKEGYTQILWLLPLRDGEGQLKHHITEVGSMNVFFVFEDDRGVEIATPPTKDIVLPGITRDSVLKILGADGKVRVSERDVTMEELLERYRRREVPALVRLYALLKV